Protein AF-A0A8K1G2L2-F1 (afdb_monomer)

Foldseek 3Di:
DQLPDDLVSLLVCCLVCVLVLLVQLLDPVHDLVVSLVSLVVLLSSLLSHDQVSCLVSCPDPSNLVSLLSLLVCLVVVPDPSSNVSSLSSSPSSDDLVVLLVSLVSNDVDPVSSVVSSPDDNVVNND

Organism: NCBI:txid364589

Nearest PDB structures (foldseek):
  5iwz-assembly1_A  TM=9.473E-01  e=1.185E-07  Mus musculus
  3qml-assembly2_D  TM=5.993E-01  e=4.396E+00  Saccharomyces cerevisiae
  8t1o-assembly1_A  TM=5.093E-01  e=3.064E+00  Mus musculus
  9hcj-assembly1_B0  TM=6.290E-01  e=7.361E+00  Dictyostelium discoideum

Mean predicted aligned error: 4.07 Å

Secondary structure (DSSP, 8-state):
-GGGS-HHHHHHHHHHHHHHHHHHHH-TTS-HHHHHHHHHHHHHHHHTS-HHHHHHHHTSHHHHHHHHHHHHHHHH---HHHHHHHHHHHHHHS-HHHHHHHHHHH-SSHHHHHHHHH--GGGS--

InterPro domains:
  IPR024835 Synaptonemal complex protein 2-like [PTHR15607] (2-126)
  IPR041322 Synaptonemal complex protein 2, armadillo-repeat-like domain [PF18581] (2-53)

Radius of gyration: 13.83 Å; Cα contacts (8 Å, |Δi|>4): 113; chains: 1; bounding box: 27×32×34 Å

Structure (mmCIF, N/CA/C/O backbone):
data_AF-A0A8K1G2L2-F1
#
_entry.id   AF-A0A8K1G2L2-F1
#
loop_
_atom_site.group_PDB
_atom_site.id
_atom_site.type_symbol
_atom_site.label_atom_id
_atom_site.label_alt_id
_atom_site.label_comp_id
_atom_site.label_asym_id
_atom_site.label_entity_id
_atom_site.label_seq_id
_atom_site.pdbx_PDB_ins_code
_atom_site.Cartn_x
_atom_site.Cartn_y
_atom_site.Cartn_z
_atom_site.occupancy
_atom_site.B_iso_or_equiv
_atom_site.auth_seq_id
_atom_site.auth_comp_id
_atom_site.auth_asym_id
_atom_site.auth_atom_id
_atom_site.pdbx_PDB_model_num
ATOM 1 N N . VAL A 1 1 ? 13.197 15.034 10.521 1.00 50.25 1 VAL A N 1
ATOM 2 C CA . VAL A 1 1 ? 12.716 16.341 11.033 1.00 50.25 1 VAL A CA 1
ATOM 3 C C . VAL A 1 1 ? 11.188 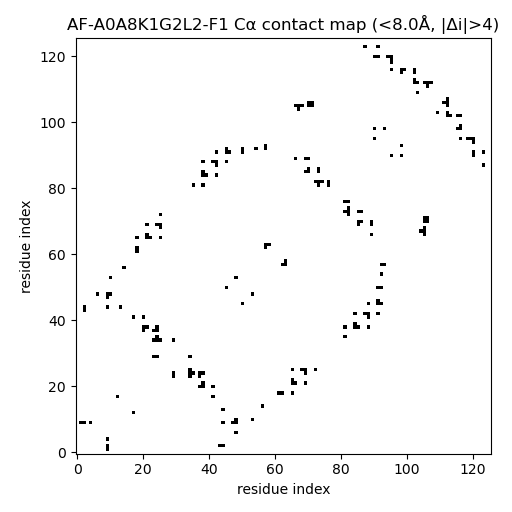16.427 11.099 1.00 50.25 1 VAL A C 1
ATOM 5 O O . VAL A 1 1 ? 10.678 16.474 12.204 1.00 50.25 1 VAL A O 1
ATOM 8 N N . LEU A 1 2 ? 10.411 16.390 10.000 1.00 52.19 2 LEU A N 1
ATOM 9 C CA . LEU A 1 2 ? 8.928 16.459 10.096 1.00 52.19 2 LEU A CA 1
ATOM 10 C C . LEU A 1 2 ? 8.268 15.178 10.654 1.00 52.19 2 LEU A C 1
ATOM 12 O O . LEU A 1 2 ? 7.260 15.255 11.350 1.00 52.19 2 LEU A O 1
ATOM 16 N N . CYS A 1 3 ? 8.863 14.004 10.416 1.00 52.62 3 CYS A N 1
ATOM 17 C CA . CYS A 1 3 ? 8.396 12.722 10.971 1.00 52.62 3 CYS A CA 1
ATOM 18 C C . CYS A 1 3 ? 8.820 12.484 12.438 1.00 52.62 3 CYS A C 1
ATOM 20 O O . CYS A 1 3 ? 8.467 11.454 13.007 1.00 52.62 3 CYS A O 1
ATOM 22 N N . ASP A 1 4 ? 9.516 13.438 13.065 1.00 57.75 4 ASP A N 1
ATOM 23 C CA . ASP A 1 4 ? 9.931 13.383 14.480 1.00 57.75 4 ASP A CA 1
ATOM 24 C C . ASP A 1 4 ? 9.022 14.237 15.384 1.00 57.75 4 ASP A C 1
ATOM 26 O O . ASP A 1 4 ? 9.273 14.396 16.575 1.00 57.75 4 ASP A O 1
ATOM 30 N N . GLY A 1 5 ? 7.949 14.804 14.818 1.00 66.06 5 GLY A N 1
ATOM 31 C CA . GLY A 1 5 ? 6.972 15.606 15.550 1.00 66.06 5 GLY A CA 1
ATOM 32 C C . GLY A 1 5 ? 6.063 14.786 16.473 1.00 66.06 5 GLY A C 1
ATOM 33 O O . GLY A 1 5 ? 6.002 13.555 16.406 1.00 66.06 5 GLY A O 1
ATOM 34 N N . ARG A 1 6 ? 5.309 15.496 17.323 1.00 75.38 6 ARG A N 1
ATOM 35 C CA . ARG A 1 6 ? 4.276 14.912 18.196 1.00 75.38 6 ARG A CA 1
ATOM 36 C C . ARG A 1 6 ? 3.241 14.101 17.387 1.00 75.38 6 ARG A C 1
ATOM 38 O O . ARG A 1 6 ? 3.011 14.437 16.219 1.00 75.38 6 ARG A O 1
ATOM 45 N N . PRO A 1 7 ? 2.599 13.074 17.978 1.00 79.44 7 PRO A N 1
ATOM 46 C CA . PRO A 1 7 ? 1.617 12.229 17.290 1.00 79.44 7 PRO A CA 1
ATOM 47 C C . PRO A 1 7 ? 0.528 13.010 16.537 1.00 79.44 7 PRO A C 1
ATOM 49 O O . PRO A 1 7 ? 0.181 12.658 15.411 1.00 79.44 7 PRO A O 1
ATOM 52 N N . GLU A 1 8 ? 0.050 14.121 17.103 1.00 81.75 8 GLU A N 1
ATOM 53 C CA . GLU A 1 8 ? -0.979 14.973 16.497 1.00 81.75 8 GLU A CA 1
ATOM 54 C C . GLU A 1 8 ? -0.491 15.623 15.196 1.00 81.75 8 GLU A C 1
ATOM 56 O O . GLU A 1 8 ? -1.225 15.683 14.211 1.00 81.75 8 GLU A O 1
ATOM 61 N N . GLY A 1 9 ? 0.771 16.062 15.164 1.00 85.62 9 GLY A N 1
ATOM 62 C CA . GLY A 1 9 ? 1.376 16.658 13.972 1.00 85.62 9 GLY A CA 1
ATOM 63 C C . GLY A 1 9 ? 1.529 15.644 12.838 1.00 85.62 9 GLY A C 1
ATOM 64 O O . GLY A 1 9 ? 1.242 15.959 11.687 1.00 85.62 9 GLY A O 1
ATOM 65 N N . LYS A 1 10 ? 1.904 14.399 13.158 1.00 87.06 10 LYS A N 1
ATOM 66 C CA . LYS A 1 10 ? 1.994 13.306 12.172 1.00 87.06 10 LYS A CA 1
ATOM 67 C C . LYS A 1 10 ? 0.640 13.010 11.539 1.00 87.06 10 LYS A C 1
ATOM 69 O O . LYS A 1 10 ? 0.550 12.854 10.324 1.00 87.06 10 LYS A O 1
ATOM 74 N N . MET A 1 11 ? -0.409 12.976 12.357 1.00 91.38 11 MET A N 1
ATOM 75 C CA . MET A 1 11 ? -1.771 12.736 11.891 1.00 91.38 11 MET A CA 1
ATOM 76 C C . MET A 1 11 ? -2.268 13.860 10.972 1.00 91.38 11 MET A C 1
ATOM 78 O O . MET A 1 11 ? -2.837 13.576 9.923 1.00 91.38 11 MET A O 1
ATOM 82 N N . GLN A 1 12 ? -1.992 15.126 11.309 1.00 91.25 12 GLN A N 1
ATOM 83 C CA . GLN A 1 12 ? -2.308 16.266 10.440 1.00 91.25 12 GLN A CA 1
ATOM 84 C C . GLN A 1 12 ? -1.552 16.208 9.110 1.00 91.25 12 GLN A C 1
ATOM 86 O O . GLN A 1 12 ? -2.132 16.494 8.064 1.00 91.25 12 GLN A O 1
ATOM 91 N N . ILE A 1 13 ? -0.271 15.824 9.126 1.00 91.81 13 ILE A N 1
ATOM 92 C CA . ILE A 1 13 ? 0.502 15.637 7.892 1.00 91.81 13 ILE A CA 1
ATOM 93 C C . ILE A 1 13 ? -0.142 14.542 7.037 1.00 91.81 13 ILE A C 1
ATOM 95 O O . ILE A 1 13 ? -0.342 14.750 5.842 1.00 91.81 13 ILE A O 1
ATOM 99 N N . LEU A 1 14 ? -0.507 13.404 7.633 1.00 93.75 14 LEU A N 1
ATOM 100 C CA . LEU A 1 14 ? -1.159 12.327 6.894 1.00 93.75 14 LEU A CA 1
ATOM 101 C C . LEU A 1 14 ? -2.476 12.805 6.266 1.00 93.75 14 LEU A C 1
ATOM 103 O O . LEU A 1 14 ? -2.655 12.644 5.065 1.00 93.75 14 LEU A O 1
ATOM 107 N N . ASP A 1 15 ? -3.354 13.440 7.044 1.00 94.12 15 ASP A N 1
ATOM 108 C CA . ASP A 1 15 ? -4.667 13.911 6.580 1.00 94.12 15 ASP A CA 1
ATOM 109 C C . ASP A 1 15 ? -4.563 14.886 5.396 1.00 94.12 15 ASP A C 1
ATOM 111 O O . ASP A 1 15 ? -5.267 14.755 4.397 1.00 94.12 15 ASP A O 1
ATOM 115 N N . ASN A 1 16 ? -3.612 15.822 5.455 1.00 93.50 16 ASN A N 1
ATOM 116 C CA . ASN A 1 16 ? -3.459 16.846 4.421 1.00 93.50 16 ASN A CA 1
ATOM 117 C C . ASN A 1 16 ? -2.736 16.352 3.159 1.00 93.50 16 ASN A C 1
ATOM 119 O O . ASN A 1 16 ? -2.993 16.859 2.062 1.00 93.50 16 ASN A O 1
ATOM 123 N N . PHE A 1 17 ? -1.802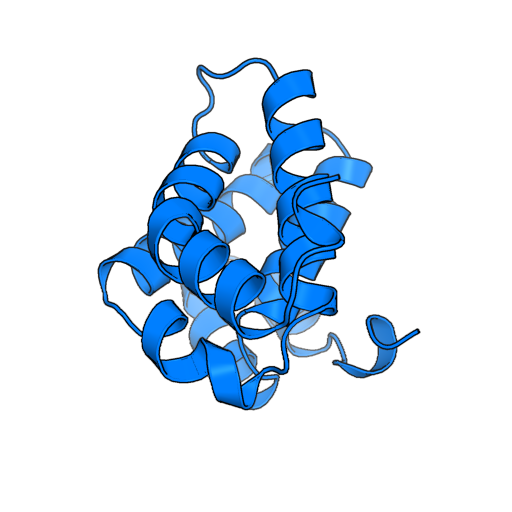 15.405 3.295 1.00 94.94 17 PHE A N 1
ATOM 124 C CA . PHE A 1 17 ? -0.869 15.071 2.217 1.00 94.94 17 PHE A CA 1
ATOM 125 C C . PHE A 1 17 ? -1.012 13.663 1.655 1.00 94.94 17 PHE A C 1
ATOM 127 O O . PHE A 1 17 ? -0.486 13.434 0.565 1.00 94.94 17 PHE A O 1
ATOM 134 N N . VAL A 1 18 ? -1.703 12.728 2.316 1.00 96.50 18 VAL A N 1
ATOM 135 C CA . VAL A 1 18 ? -1.717 11.323 1.872 1.00 96.50 18 VAL A CA 1
ATOM 136 C C . VAL A 1 18 ? -2.251 11.169 0.453 1.00 96.50 18 VAL A C 1
ATOM 138 O O . VAL A 1 18 ? -1.591 10.552 -0.376 1.00 96.50 18 VAL A O 1
ATOM 141 N N . LEU A 1 19 ? -3.369 11.823 0.128 1.00 97.50 19 LEU A N 1
ATOM 142 C CA . LEU A 1 19 ? -3.966 11.736 -1.203 1.00 97.50 19 LEU A CA 1
ATOM 143 C C . LEU A 1 19 ? -3.007 12.261 -2.279 1.00 97.50 19 LEU A C 1
ATOM 145 O O . LEU A 1 19 ? -2.758 11.580 -3.269 1.00 97.50 19 LEU A O 1
ATOM 149 N N . ARG A 1 20 ? -2.413 13.442 -2.058 1.00 96.75 20 ARG A N 1
ATOM 150 C CA . ARG A 1 20 ? -1.464 14.057 -3.004 1.00 96.75 20 ARG A CA 1
ATOM 151 C C . ARG A 1 20 ? -0.204 13.213 -3.175 1.00 96.75 20 ARG A C 1
ATOM 153 O O . ARG A 1 20 ? 0.277 13.061 -4.290 1.00 96.75 20 ARG A O 1
ATOM 160 N N . THR A 1 21 ? 0.308 12.669 -2.077 1.00 96.94 21 THR A N 1
ATOM 161 C CA . THR A 1 21 ? 1.469 11.772 -2.052 1.00 96.94 21 THR A CA 1
ATOM 162 C C . THR A 1 21 ? 1.192 10.532 -2.900 1.00 96.94 21 THR A C 1
ATOM 164 O O . THR A 1 21 ? 1.957 10.252 -3.818 1.00 96.94 21 THR A O 1
ATOM 167 N N . CYS A 1 22 ? 0.063 9.850 -2.673 1.00 97.81 22 CYS A N 1
ATOM 168 C CA . CYS A 1 22 ? -0.354 8.701 -3.479 1.00 97.81 22 CYS A CA 1
ATOM 169 C C . CYS A 1 22 ? -0.523 9.063 -4.962 1.00 97.81 22 CYS A C 1
ATOM 171 O O . CYS A 1 22 ? -0.035 8.334 -5.818 1.00 97.81 22 CYS A O 1
ATOM 173 N N . SER A 1 23 ? -1.140 10.207 -5.283 1.00 97.31 23 SER A N 1
ATOM 174 C CA . SER A 1 23 ? -1.303 10.629 -6.680 1.00 97.31 23 SER A CA 1
ATOM 175 C C . SER A 1 23 ? 0.034 10.904 -7.375 1.00 97.31 23 SER A C 1
ATOM 177 O O . SER A 1 23 ? 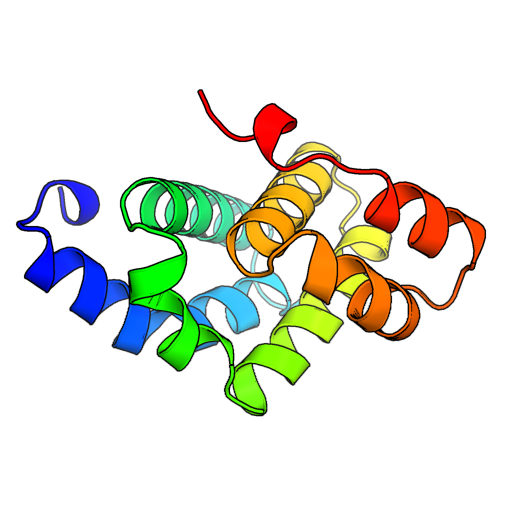0.188 10.561 -8.543 1.00 97.31 23 SER A O 1
ATOM 179 N N . LEU A 1 24 ? 1.011 11.487 -6.668 1.00 96.44 24 LEU A N 1
ATOM 180 C CA . LEU A 1 24 ? 2.355 11.725 -7.208 1.00 96.44 24 LEU A CA 1
ATOM 181 C C . LEU A 1 24 ? 3.090 10.415 -7.519 1.00 96.44 24 LEU A C 1
ATOM 183 O O . LEU A 1 24 ? 3.766 10.332 -8.540 1.00 96.44 24 LEU A O 1
ATOM 187 N N . ILE A 1 25 ? 2.935 9.397 -6.666 1.00 95.31 25 ILE A N 1
ATOM 188 C CA . ILE A 1 25 ? 3.534 8.065 -6.860 1.00 95.31 25 ILE A CA 1
ATOM 189 C C . ILE A 1 25 ? 3.002 7.400 -8.138 1.00 95.31 25 ILE A C 1
ATOM 191 O O . ILE A 1 25 ? 3.749 6.708 -8.819 1.00 95.31 25 ILE A O 1
ATOM 195 N N . THR A 1 26 ? 1.733 7.632 -8.482 1.00 95.12 26 THR A N 1
ATOM 196 C CA . THR A 1 26 ? 1.084 7.037 -9.665 1.00 95.12 26 THR A CA 1
ATOM 197 C C . THR A 1 26 ? 1.256 7.849 -10.954 1.00 95.12 26 THR A C 1
ATOM 199 O O . THR A 1 26 ? 0.866 7.393 -12.026 1.00 95.12 26 THR A O 1
ATOM 202 N N . ASP A 1 27 ? 1.793 9.070 -10.882 1.00 94.88 27 ASP A N 1
ATOM 203 C CA . ASP A 1 27 ? 1.886 9.965 -12.040 1.00 94.88 27 ASP A CA 1
ATOM 204 C C . ASP A 1 27 ? 3.151 9.686 -12.859 1.00 94.88 27 ASP A C 1
ATOM 206 O O . ASP A 1 27 ? 4.235 10.154 -12.516 1.00 94.88 27 ASP A O 1
ATOM 210 N N . ALA A 1 28 ? 3.000 8.979 -13.981 1.00 91.06 28 ALA A N 1
ATOM 211 C CA . ALA A 1 28 ? 4.090 8.600 -14.888 1.00 91.06 28 ALA A CA 1
ATOM 212 C C . ALA A 1 28 ? 4.897 9.781 -15.474 1.00 91.06 28 ALA A C 1
ATOM 214 O O . ALA A 1 28 ? 5.941 9.569 -16.087 1.00 91.06 28 ALA A O 1
ATOM 215 N N . ARG A 1 29 ? 4.434 11.029 -15.314 1.00 93.88 29 ARG A N 1
ATOM 216 C CA . ARG A 1 29 ? 5.162 12.236 -15.744 1.00 93.88 29 ARG A CA 1
ATOM 217 C C . ARG A 1 29 ? 6.190 12.698 -14.711 1.00 93.88 29 ARG A C 1
ATOM 219 O O . ARG A 1 29 ? 7.043 13.526 -15.027 1.00 93.88 29 ARG A O 1
ATOM 226 N N . ILE A 1 30 ? 6.083 12.223 -13.472 1.00 93.31 30 ILE A N 1
ATOM 227 C CA . ILE A 1 30 ? 6.994 12.573 -12.386 1.00 93.31 30 ILE A CA 1
ATOM 228 C C . ILE A 1 30 ? 8.265 11.739 -12.511 1.00 93.31 30 ILE A C 1
ATOM 230 O O . ILE A 1 30 ? 8.235 10.560 -12.846 1.00 93.31 30 ILE A O 1
ATOM 234 N N . ASN A 1 31 ? 9.407 12.365 -12.229 1.00 92.25 31 ASN A N 1
ATOM 235 C CA . ASN A 1 31 ? 10.687 11.672 -12.225 1.00 92.25 31 ASN A CA 1
ATOM 236 C C . ASN A 1 31 ? 10.667 10.495 -11.229 1.00 92.25 31 ASN A C 1
ATOM 238 O O . ASN A 1 31 ? 10.287 10.670 -10.069 1.00 92.25 31 ASN A O 1
ATOM 242 N N . ILE A 1 32 ? 11.130 9.322 -11.667 1.00 89.25 32 ILE A N 1
ATOM 243 C CA . ILE A 1 32 ? 11.090 8.086 -10.873 1.00 89.25 32 ILE A CA 1
ATOM 244 C C . ILE A 1 32 ? 11.789 8.216 -9.512 1.00 89.25 32 ILE A C 1
ATOM 246 O O . ILE A 1 32 ? 11.273 7.734 -8.507 1.00 89.25 32 ILE A O 1
ATOM 250 N N . TYR A 1 33 ? 12.898 8.956 -9.421 1.00 92.62 33 TYR A N 1
ATOM 251 C CA . TYR A 1 33 ? 13.599 9.164 -8.150 1.00 92.62 33 TYR A CA 1
ATOM 252 C C . TYR A 1 33 ? 12.774 9.998 -7.162 1.00 92.62 33 TYR A C 1
ATOM 254 O O . TYR A 1 33 ? 12.859 9.800 -5.950 1.00 92.62 33 TYR A O 1
ATOM 262 N N . VAL A 1 34 ? 11.933 10.907 -7.665 1.00 94.00 34 VAL A N 1
ATOM 263 C CA . VAL A 1 34 ? 10.989 11.658 -6.829 1.00 94.00 34 VAL A CA 1
ATOM 264 C C . VAL A 1 34 ? 9.888 10.730 -6.327 1.00 94.00 34 VAL A C 1
ATOM 266 O O . VAL A 1 34 ? 9.602 10.740 -5.134 1.00 94.00 34 VAL A O 1
ATOM 269 N N . GLN A 1 35 ? 9.310 9.892 -7.192 1.00 93.88 35 GLN A N 1
ATOM 270 C CA . GLN A 1 35 ? 8.299 8.908 -6.784 1.00 93.88 35 GLN A CA 1
ATOM 271 C C . GLN A 1 35 ? 8.842 7.964 -5.704 1.00 93.88 35 GLN A C 1
ATOM 273 O O . GLN A 1 35 ? 8.182 7.757 -4.686 1.00 93.88 35 GLN A O 1
ATOM 278 N N . GLN A 1 36 ? 10.072 7.471 -5.883 1.00 93.94 36 GLN A N 1
ATOM 279 C CA . GLN A 1 36 ? 10.779 6.621 -4.924 1.00 93.94 36 GLN A CA 1
ATOM 280 C C . GLN A 1 36 ? 10.982 7.304 -3.565 1.00 93.94 36 GLN A C 1
ATOM 282 O O . GLN A 1 36 ? 10.746 6.699 -2.519 1.00 93.94 36 GLN A O 1
ATOM 287 N N . GLU A 1 37 ? 11.400 8.569 -3.542 1.00 95.31 37 GLU A N 1
ATOM 288 C CA . GLU A 1 37 ? 11.573 9.298 -2.282 1.00 95.31 37 GLU A CA 1
ATOM 289 C C . GLU A 1 37 ? 10.225 9.564 -1.591 1.00 95.31 37 GLU A C 1
ATOM 291 O O . GLU A 1 37 ? 10.103 9.464 -0.367 1.00 95.31 37 GLU A O 1
ATOM 296 N N . VAL A 1 38 ? 9.185 9.854 -2.375 1.00 96.19 38 VAL A N 1
ATOM 297 C CA . VAL A 1 38 ? 7.823 10.094 -1.886 1.00 96.19 38 VAL A CA 1
ATOM 298 C C . VAL A 1 38 ? 7.225 8.824 -1.267 1.00 96.19 38 VAL A C 1
ATOM 300 O O . VAL A 1 38 ? 6.726 8.892 -0.142 1.00 96.19 38 VAL A O 1
ATOM 303 N N . ILE A 1 39 ? 7.321 7.661 -1.927 1.00 96.69 39 ILE A N 1
ATOM 304 C CA . ILE A 1 39 ? 6.808 6.392 -1.378 1.00 96.69 39 ILE A CA 1
ATOM 305 C C . ILE A 1 39 ? 7.568 5.968 -0.115 1.00 96.69 39 ILE A C 1
ATOM 307 O O . ILE A 1 39 ? 6.941 5.564 0.865 1.00 96.69 39 ILE A O 1
ATOM 311 N N . LYS A 1 40 ? 8.895 6.157 -0.070 1.00 95.38 40 LYS A N 1
ATOM 312 C CA . LYS A 1 40 ? 9.706 5.888 1.130 1.00 95.38 40 LYS A CA 1
ATOM 313 C C . LYS A 1 40 ? 9.237 6.728 2.319 1.00 95.38 40 LYS A C 1
ATOM 315 O O . LYS A 1 40 ? 9.026 6.198 3.410 1.00 95.38 40 LYS A O 1
ATOM 320 N N . LYS A 1 41 ? 9.007 8.032 2.118 1.00 95.25 41 LYS A N 1
ATOM 321 C CA . LYS A 1 41 ? 8.484 8.915 3.176 1.00 95.25 41 LYS A CA 1
ATOM 322 C C . LYS A 1 41 ? 7.054 8.567 3.582 1.00 95.25 41 LYS A C 1
ATOM 324 O O . LYS A 1 41 ? 6.739 8.652 4.769 1.00 95.25 41 LYS A O 1
ATOM 329 N N . LEU A 1 42 ? 6.206 8.158 2.637 1.00 96.25 42 LEU A N 1
ATOM 330 C CA . LEU A 1 42 ? 4.849 7.702 2.938 1.00 96.25 42 LEU A CA 1
ATOM 331 C C . LEU A 1 42 ? 4.868 6.464 3.837 1.00 96.25 42 LEU A C 1
ATOM 333 O O . LEU A 1 42 ? 4.176 6.444 4.852 1.00 96.25 42 LEU A O 1
ATOM 337 N N . ASN A 1 43 ? 5.689 5.467 3.504 1.00 95.50 43 ASN A N 1
ATOM 338 C CA . ASN A 1 43 ? 5.833 4.255 4.306 1.00 95.50 43 ASN A CA 1
ATOM 339 C C . ASN A 1 43 ? 6.309 4.560 5.725 1.00 95.50 43 ASN A C 1
ATOM 341 O O . ASN A 1 43 ? 5.686 4.093 6.677 1.00 95.50 43 ASN A O 1
ATOM 345 N N . LEU A 1 44 ? 7.316 5.425 5.879 1.00 93.06 44 LEU A N 1
ATOM 346 C CA . LEU A 1 44 ? 7.765 5.889 7.195 1.00 93.06 44 LEU A CA 1
ATOM 347 C C . LEU A 1 44 ? 6.648 6.594 7.978 1.00 93.06 44 LEU A C 1
ATOM 349 O O . LEU A 1 44 ? 6.511 6.388 9.180 1.00 93.06 44 LEU A O 1
ATOM 353 N N . LEU A 1 45 ? 5.829 7.420 7.325 1.00 92.94 45 LEU A N 1
ATOM 354 C CA . LEU A 1 45 ? 4.723 8.105 7.994 1.00 92.94 45 LEU A CA 1
ATOM 355 C C . LEU A 1 45 ? 3.621 7.128 8.433 1.00 92.94 45 LEU A C 1
ATOM 357 O O . LEU A 1 45 ? 3.117 7.233 9.552 1.00 92.94 45 LEU A O 1
ATOM 361 N N . LEU A 1 46 ? 3.256 6.179 7.567 1.00 93.12 46 LEU A N 1
ATOM 362 C CA . LEU A 1 46 ? 2.251 5.152 7.846 1.00 93.12 46 LEU A CA 1
ATOM 363 C C . LEU A 1 46 ? 2.703 4.184 8.945 1.00 93.12 46 LEU A C 1
ATOM 365 O O . LEU A 1 46 ? 1.870 3.732 9.728 1.00 93.12 46 LEU A O 1
ATOM 369 N N . ASP A 1 47 ? 3.998 3.892 9.024 1.00 91.75 47 ASP A N 1
ATOM 370 C CA . ASP A 1 47 ? 4.599 3.087 10.089 1.00 91.75 47 ASP A CA 1
ATOM 371 C C . ASP A 1 47 ? 4.449 3.749 11.471 1.00 91.75 47 ASP A C 1
ATOM 373 O O . ASP A 1 47 ? 4.091 3.108 12.454 1.00 91.75 47 ASP A O 1
ATOM 377 N N . LYS A 1 48 ? 4.632 5.075 11.557 1.00 89.50 48 LYS A N 1
ATOM 378 C CA . LYS A 1 48 ? 4.594 5.803 12.843 1.00 89.50 48 LYS A CA 1
ATOM 379 C C . LYS A 1 48 ? 3.203 6.141 13.367 1.00 89.50 48 LYS A C 1
ATOM 381 O O . LYS A 1 48 ? 3.095 6.711 14.454 1.00 89.50 48 LYS A O 1
ATOM 386 N N . ILE A 1 49 ? 2.150 5.853 12.613 1.00 90.12 49 ILE A N 1
ATOM 387 C CA . ILE A 1 49 ? 0.765 6.101 13.021 1.00 90.12 49 ILE A CA 1
ATOM 388 C C . ILE A 1 49 ? 0.114 4.728 13.263 1.00 90.12 49 ILE A C 1
ATOM 390 O O . ILE A 1 49 ? 0.433 3.785 12.550 1.00 90.12 49 ILE A O 1
ATOM 394 N N . PRO A 1 50 ? -0.793 4.545 14.232 1.00 90.00 50 PRO A N 1
ATOM 395 C CA . PRO A 1 50 ? -1.561 3.300 14.335 1.00 90.00 50 PRO A CA 1
ATOM 396 C C . PRO A 1 50 ? -2.589 3.160 13.200 1.00 90.00 50 PRO A C 1
ATOM 398 O O . PRO A 1 50 ? -3.192 4.154 12.785 1.00 90.00 50 PRO A O 1
ATOM 401 N N . ARG A 1 51 ? -2.845 1.935 12.714 1.00 88.50 51 ARG A N 1
ATOM 402 C CA . ARG A 1 51 ? -3.823 1.676 11.632 1.00 88.50 51 ARG A CA 1
ATOM 403 C C . ARG A 1 51 ? -5.218 2.213 11.954 1.00 88.50 51 ARG A C 1
ATOM 405 O O . ARG A 1 51 ? -5.820 2.891 11.120 1.00 88.50 51 ARG A O 1
ATOM 412 N N . ASP A 1 52 ? -5.703 1.966 13.168 1.00 88.44 52 ASP A N 1
ATOM 413 C CA . ASP A 1 52 ? -7.040 2.400 13.585 1.00 88.44 52 ASP A CA 1
ATOM 414 C C . ASP A 1 52 ? -7.190 3.923 13.594 1.00 88.44 52 ASP A C 1
ATOM 416 O O . ASP A 1 52 ? -8.238 4.438 13.201 1.00 88.44 52 ASP A O 1
ATOM 420 N N . ALA A 1 53 ? -6.126 4.654 13.945 1.00 89.88 53 ALA A N 1
ATOM 421 C CA . ALA A 1 53 ? -6.142 6.113 13.958 1.00 89.88 53 ALA A CA 1
ATOM 422 C C . ALA A 1 53 ? -6.361 6.689 12.548 1.00 89.88 53 ALA A C 1
ATOM 424 O O . ALA A 1 53 ? -7.141 7.620 12.372 1.00 89.88 53 ALA A O 1
ATOM 425 N N . ARG A 1 54 ? -5.732 6.100 11.522 1.00 92.06 54 ARG A N 1
ATOM 426 C CA . ARG A 1 54 ? -5.789 6.585 10.130 1.00 92.06 54 ARG A CA 1
ATOM 427 C C . ARG A 1 54 ? -6.936 6.025 9.287 1.00 92.06 54 ARG A C 1
ATOM 429 O O . ARG A 1 54 ? -7.127 6.466 8.154 1.00 92.06 54 ARG A O 1
ATOM 436 N N . LYS A 1 55 ? -7.734 5.092 9.815 1.00 92.06 55 LYS A N 1
ATOM 437 C CA . LYS A 1 55 ? -8.795 4.395 9.065 1.00 92.06 55 LYS A CA 1
ATOM 438 C C . LYS A 1 55 ? -9.775 5.346 8.373 1.00 92.06 55 LYS A C 1
ATOM 440 O O . LYS A 1 55 ? -10.136 5.115 7.222 1.00 92.06 55 LYS A O 1
ATOM 445 N N . LYS A 1 56 ? -10.197 6.418 9.055 1.00 93.00 56 LYS A N 1
ATOM 446 C CA . LYS A 1 56 ? -11.156 7.393 8.504 1.00 93.00 56 LYS A CA 1
ATOM 447 C C . LYS A 1 56 ? -10.579 8.155 7.306 1.00 93.00 56 LYS A C 1
ATOM 449 O O . LYS A 1 56 ? -11.277 8.300 6.309 1.00 93.00 56 LYS A O 1
ATOM 454 N N . ILE A 1 57 ? -9.315 8.576 7.395 1.00 94.19 57 ILE A N 1
ATOM 455 C CA . ILE A 1 57 ? -8.604 9.307 6.333 1.00 94.19 57 ILE A CA 1
ATOM 456 C C . ILE A 1 57 ? -8.489 8.433 5.080 1.00 94.19 57 ILE A C 1
ATOM 458 O O . ILE A 1 57 ? -8.734 8.884 3.968 1.00 94.19 57 ILE A O 1
ATOM 462 N N . LEU A 1 58 ? -8.167 7.152 5.265 1.00 95.31 58 LEU A N 1
ATOM 463 C CA . LEU A 1 58 ? -7.883 6.224 4.169 1.00 95.31 58 LEU A CA 1
ATOM 464 C C . LEU A 1 58 ? -9.123 5.575 3.533 1.00 95.31 58 LEU A C 1
ATOM 466 O O . LEU A 1 58 ? -8.988 4.846 2.556 1.00 95.31 58 LEU A O 1
ATOM 470 N N . SER A 1 59 ? -10.321 5.816 4.072 1.00 94.31 59 SER A N 1
ATOM 471 C CA . SER A 1 59 ? -11.569 5.195 3.593 1.00 94.31 59 SER A CA 1
ATOM 472 C C . SER A 1 59 ? -12.399 6.103 2.674 1.00 94.31 59 SER A C 1
ATOM 474 O O . SER A 1 59 ? -13.547 5.775 2.370 1.00 94.31 59 SER A O 1
ATOM 476 N N . THR A 1 60 ? -11.869 7.256 2.254 1.00 95.75 60 THR A N 1
ATOM 477 C CA . THR A 1 60 ? -12.564 8.145 1.311 1.00 95.75 60 THR A CA 1
ATOM 478 C C . THR A 1 60 ? -12.589 7.547 -0.097 1.00 95.75 60 THR A C 1
ATOM 480 O O . THR A 1 60 ? -11.779 6.683 -0.440 1.00 95.75 60 THR A O 1
ATOM 483 N N . LYS A 1 61 ? -13.523 8.001 -0.942 1.00 95.81 61 LYS A N 1
ATOM 484 C CA . LYS A 1 61 ? -13.633 7.503 -2.323 1.00 95.81 61 LYS A CA 1
ATOM 485 C C . LYS A 1 61 ? -12.373 7.820 -3.123 1.00 95.81 61 LYS A C 1
ATOM 487 O O . LYS A 1 61 ? -11.883 6.972 -3.856 1.00 95.81 61 LYS A O 1
ATOM 492 N N . GLU A 1 62 ? -11.834 9.016 -2.936 1.00 96.81 62 GLU A N 1
ATOM 493 C CA . GLU A 1 62 ? -10.611 9.500 -3.567 1.00 96.81 62 GLU A CA 1
ATOM 494 C C . GLU A 1 62 ? -9.414 8.627 -3.180 1.00 96.81 62 GLU A C 1
ATOM 496 O O . GLU A 1 62 ? -8.614 8.259 -4.040 1.00 96.81 62 GLU A O 1
ATOM 501 N N . MET A 1 63 ? -9.331 8.225 -1.906 1.00 97.06 63 MET A N 1
ATOM 502 C CA . MET A 1 63 ? -8.293 7.310 -1.440 1.00 97.06 63 MET A CA 1
ATOM 503 C C . MET A 1 63 ? -8.434 5.913 -2.046 1.00 97.06 63 MET A C 1
ATOM 505 O O . MET A 1 63 ? -7.444 5.344 -2.496 1.00 97.06 63 MET A O 1
ATOM 509 N N . LEU A 1 64 ? -9.649 5.365 -2.122 1.00 95.75 64 LEU A N 1
ATOM 510 C CA . LEU A 1 64 ? -9.872 4.059 -2.752 1.00 95.75 64 LEU A CA 1
ATOM 511 C C . LEU A 1 64 ? -9.516 4.068 -4.247 1.00 95.75 64 LEU A C 1
ATOM 513 O O . LEU A 1 64 ? -8.936 3.100 -4.740 1.00 95.75 64 LEU A O 1
ATOM 517 N N . LEU A 1 65 ? -9.817 5.164 -4.949 1.00 96.31 65 LEU A N 1
ATOM 518 C CA . LEU A 1 65 ? -9.447 5.341 -6.353 1.00 96.31 65 LEU A CA 1
ATOM 519 C C . LEU A 1 65 ? -7.927 5.393 -6.526 1.00 96.31 65 LEU A C 1
ATOM 521 O O . LEU A 1 65 ? -7.384 4.615 -7.305 1.00 96.31 65 LEU A O 1
ATOM 525 N N . VAL A 1 66 ? -7.220 6.239 -5.766 1.00 97.69 66 VAL A N 1
ATOM 526 C CA . VAL A 1 66 ? -5.758 6.343 -5.907 1.00 97.69 66 VAL A CA 1
ATOM 527 C C . VAL A 1 66 ? -5.042 5.059 -5.479 1.00 97.69 66 VAL A C 1
ATOM 529 O O . VAL A 1 66 ? -4.050 4.692 -6.095 1.00 97.69 66 VAL A O 1
ATOM 532 N N . MET A 1 67 ? -5.559 4.316 -4.492 1.00 97.62 67 MET A N 1
ATOM 533 C CA . MET A 1 67 ? -5.024 2.993 -4.138 1.00 97.62 67 MET A CA 1
ATOM 534 C C . MET A 1 67 ? -5.178 1.984 -5.281 1.00 97.62 67 MET A C 1
ATOM 536 O O . MET A 1 67 ? -4.298 1.149 -5.480 1.00 97.62 67 MET A O 1
ATOM 540 N N . SER A 1 68 ? -6.266 2.066 -6.053 1.00 96.31 68 SER A N 1
ATOM 541 C CA . SER A 1 68 ? -6.419 1.241 -7.252 1.00 96.31 68 SER A CA 1
ATOM 542 C C . SER A 1 68 ? -5.394 1.594 -8.323 1.00 96.31 68 SER A C 1
ATOM 544 O O . SER A 1 68 ? -4.860 0.685 -8.955 1.00 96.31 68 SER A O 1
ATOM 546 N N . GLU A 1 69 ? -5.098 2.881 -8.517 1.00 96.69 69 GLU A N 1
ATOM 547 C CA . GLU A 1 69 ? -4.039 3.301 -9.441 1.00 96.69 69 GLU A CA 1
ATOM 548 C C . GLU A 1 69 ? -2.661 2.850 -8.947 1.00 96.69 69 GLU A C 1
ATOM 550 O O . GLU A 1 69 ? -1.896 2.303 -9.731 1.00 96.69 69 GLU A O 1
ATOM 555 N N . MET A 1 70 ? -2.377 2.949 -7.643 1.00 97.50 70 MET A N 1
ATOM 556 C CA . MET A 1 70 ? -1.146 2.409 -7.047 1.00 97.50 70 MET A CA 1
ATOM 557 C C . MET A 1 70 ? -1.002 0.904 -7.300 1.00 97.50 70 MET A C 1
ATOM 559 O O . MET A 1 70 ? 0.084 0.442 -7.638 1.00 97.50 70 MET A O 1
ATOM 563 N N . GLY A 1 71 ? -2.095 0.143 -7.186 1.00 96.38 71 GLY A N 1
ATOM 564 C CA . GLY A 1 71 ? -2.120 -1.277 -7.534 1.00 96.38 71 GLY A CA 1
ATOM 565 C C . GLY A 1 71 ? -1.706 -1.537 -8.985 1.00 96.38 71 GLY A C 1
ATOM 566 O O . GLY A 1 71 ? -0.876 -2.405 -9.241 1.00 96.38 71 GLY A O 1
ATOM 567 N N . ARG A 1 72 ? -2.211 -0.739 -9.933 1.00 94.12 72 ARG A N 1
ATOM 568 C CA . ARG A 1 72 ? -1.796 -0.822 -11.344 1.00 94.12 72 ARG A CA 1
ATOM 569 C C . ARG A 1 72 ? -0.332 -0.432 -11.528 1.00 94.12 72 ARG A C 1
ATOM 571 O O . ARG A 1 72 ? 0.391 -1.149 -12.208 1.00 94.12 72 ARG A O 1
ATOM 578 N N . THR A 1 73 ? 0.128 0.626 -10.856 1.00 94.50 73 THR A N 1
ATOM 579 C CA . THR A 1 73 ? 1.524 1.084 -10.916 1.00 94.50 73 THR A CA 1
ATOM 580 C C . THR A 1 73 ? 2.517 -0.005 -10.504 1.00 94.50 73 THR A C 1
ATOM 582 O O . THR A 1 73 ? 3.609 -0.038 -11.055 1.00 94.50 73 THR A O 1
ATOM 585 N N . ILE A 1 74 ? 2.160 -0.942 -9.615 1.00 95.38 74 ILE A N 1
ATOM 586 C CA . ILE A 1 74 ? 3.034 -2.089 -9.290 1.00 95.38 74 ILE A CA 1
ATOM 587 C C . ILE A 1 74 ? 3.388 -2.894 -10.550 1.00 95.38 74 ILE A C 1
ATOM 589 O O . ILE A 1 74 ? 4.535 -3.301 -10.719 1.00 95.38 74 ILE A O 1
ATOM 593 N N . LEU A 1 75 ? 2.433 -3.109 -11.455 1.00 92.00 75 LEU A N 1
ATOM 594 C CA . LEU A 1 75 ? 2.660 -3.904 -12.665 1.00 92.00 75 LEU A CA 1
ATOM 595 C C . LEU A 1 75 ? 3.581 -3.188 -13.664 1.00 92.00 75 LEU A C 1
ATOM 597 O O . LEU A 1 75 ? 4.344 -3.849 -14.365 1.00 92.00 75 LEU A O 1
ATOM 601 N N . ASP A 1 76 ? 3.553 -1.854 -13.664 1.00 88.88 76 ASP A N 1
ATOM 602 C CA . ASP A 1 76 ? 4.217 -1.014 -14.666 1.00 88.88 76 ASP A CA 1
ATOM 603 C C . ASP A 1 76 ? 5.473 -0.286 -14.145 1.00 88.88 76 ASP A C 1
ATOM 605 O O . ASP A 1 76 ? 6.165 0.373 -14.918 1.00 88.88 76 ASP A O 1
ATOM 609 N N . ALA A 1 77 ? 5.799 -0.389 -12.849 1.00 84.94 77 ALA A N 1
ATOM 610 C CA . ALA A 1 77 ? 6.869 0.393 -12.216 1.00 84.94 77 ALA A CA 1
ATOM 611 C C . ALA A 1 77 ? 8.269 0.150 -12.811 1.00 84.94 77 ALA A C 1
ATOM 613 O O . ALA A 1 77 ? 9.132 1.019 -12.706 1.00 84.94 77 ALA A O 1
ATOM 614 N N . GLY A 1 78 ? 8.523 -1.030 -13.392 1.00 81.81 78 GLY A N 1
ATOM 615 C CA . GLY A 1 78 ? 9.810 -1.399 -14.004 1.00 81.81 78 GLY A CA 1
ATOM 616 C C . GLY A 1 78 ? 10.994 -1.550 -13.032 1.00 81.81 78 GLY A C 1
ATOM 617 O O . GLY A 1 78 ? 12.060 -1.996 -13.447 1.00 81.81 78 GLY A O 1
ATOM 618 N N . ASP A 1 79 ? 10.804 -1.217 -11.754 1.00 87.50 79 ASP A N 1
ATOM 619 C CA . ASP A 1 79 ? 11.796 -1.264 -10.680 1.00 87.50 79 ASP A CA 1
ATOM 620 C C . ASP A 1 79 ? 11.248 -2.037 -9.472 1.00 87.50 79 ASP A C 1
ATOM 622 O O . ASP A 1 79 ? 10.183 -1.714 -8.940 1.00 87.50 79 ASP A O 1
ATOM 626 N N . TYR A 1 80 ? 11.989 -3.053 -9.027 1.00 91.56 80 TYR A N 1
ATOM 627 C CA . TYR A 1 80 ? 11.558 -3.951 -7.954 1.00 91.56 80 TYR A CA 1
ATOM 628 C C . TYR A 1 80 ? 11.418 -3.228 -6.609 1.00 91.56 80 TYR A C 1
ATOM 630 O O . TYR A 1 80 ? 10.430 -3.432 -5.904 1.00 91.56 80 TYR A O 1
ATOM 638 N N . ASP A 1 81 ? 12.346 -2.329 -6.274 1.00 91.62 81 ASP A N 1
ATOM 639 C CA . ASP A 1 81 ? 12.294 -1.581 -5.013 1.00 91.62 81 ASP A CA 1
ATOM 640 C C . ASP A 1 81 ? 11.036 -0.704 -4.945 1.00 91.62 81 ASP A C 1
ATOM 642 O O . ASP A 1 81 ? 10.368 -0.621 -3.911 1.00 91.62 81 ASP A 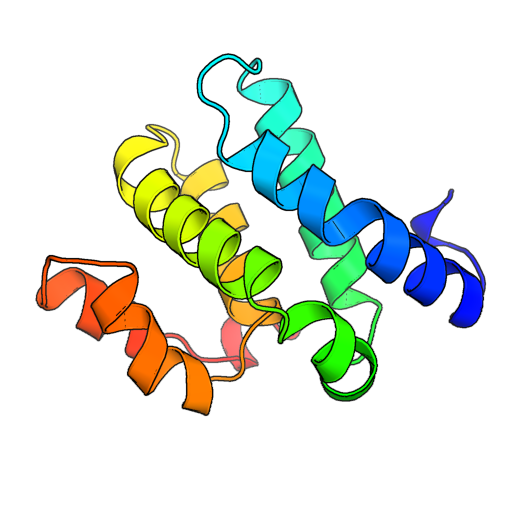O 1
ATOM 646 N N . THR A 1 82 ? 10.660 -0.096 -6.072 1.00 92.44 82 THR A N 1
ATOM 647 C CA . THR A 1 82 ? 9.417 0.670 -6.199 1.00 92.44 82 THR A CA 1
ATOM 648 C C . THR A 1 82 ? 8.183 -0.227 -6.057 1.00 92.44 82 THR A C 1
ATOM 650 O O . THR A 1 82 ? 7.256 0.132 -5.329 1.00 92.44 82 THR A O 1
ATOM 653 N N . GLN A 1 83 ? 8.168 -1.411 -6.680 1.00 94.44 83 GLN A N 1
ATOM 654 C CA . GLN A 1 83 ? 7.070 -2.380 -6.533 1.00 94.44 83 GLN A CA 1
ATOM 655 C C . GLN A 1 83 ? 6.866 -2.803 -5.076 1.00 94.44 83 GLN A C 1
ATOM 657 O O . GLN A 1 83 ? 5.730 -2.819 -4.588 1.00 94.44 83 GLN A O 1
ATOM 662 N N . VAL A 1 84 ? 7.959 -3.104 -4.371 1.00 94.12 84 VAL A N 1
ATOM 663 C CA . VAL A 1 84 ? 7.938 -3.470 -2.951 1.00 94.12 84 VAL A CA 1
ATOM 664 C C . VAL A 1 84 ? 7.417 -2.308 -2.110 1.00 94.12 84 VAL A C 1
ATOM 666 O O . VAL A 1 84 ? 6.485 -2.497 -1.332 1.00 94.12 84 VAL A O 1
ATOM 669 N N . ALA A 1 85 ? 7.934 -1.094 -2.313 1.00 95.56 85 ALA A N 1
ATOM 670 C CA . ALA A 1 85 ? 7.522 0.072 -1.537 1.00 95.56 85 ALA A CA 1
ATOM 671 C C . ALA A 1 85 ? 6.032 0.418 -1.732 1.00 95.56 85 ALA A C 1
ATOM 673 O O . ALA A 1 85 ? 5.345 0.760 -0.765 1.00 95.56 85 ALA A O 1
ATOM 674 N N . ILE A 1 86 ? 5.500 0.303 -2.956 1.00 96.94 86 ILE A N 1
ATOM 675 C CA . ILE A 1 86 ? 4.069 0.520 -3.231 1.00 96.94 86 ILE A CA 1
ATOM 676 C C . ILE A 1 86 ? 3.219 -0.591 -2.600 1.00 96.94 86 ILE A C 1
ATOM 678 O O . ILE A 1 86 ? 2.196 -0.299 -1.974 1.00 96.94 86 ILE A O 1
ATOM 682 N N . THR A 1 87 ? 3.650 -1.850 -2.718 1.00 96.19 87 THR A N 1
ATOM 683 C CA . THR A 1 87 ? 2.984 -3.008 -2.096 1.00 96.19 87 THR A CA 1
ATOM 684 C C . THR A 1 87 ? 2.880 -2.834 -0.584 1.00 96.19 87 THR A C 1
ATOM 686 O O . THR A 1 87 ? 1.801 -2.973 -0.006 1.00 96.19 87 THR A O 1
ATOM 689 N N . GLU A 1 88 ? 3.987 -2.463 0.047 1.00 95.94 88 GLU A N 1
ATOM 690 C CA . GLU A 1 88 ? 4.093 -2.174 1.469 1.00 95.94 88 GLU A CA 1
ATOM 691 C C . GLU A 1 88 ? 3.164 -1.018 1.883 1.00 95.94 88 GLU A C 1
ATOM 693 O O . GLU A 1 88 ? 2.418 -1.141 2.858 1.00 95.94 88 GLU A O 1
ATOM 698 N N . ALA A 1 89 ? 3.120 0.075 1.113 1.00 96.62 89 ALA A N 1
ATOM 699 C CA . ALA A 1 89 ? 2.233 1.201 1.404 1.00 96.62 89 ALA A CA 1
ATOM 700 C C . ALA A 1 89 ? 0.758 0.800 1.334 1.00 96.62 89 ALA A C 1
ATOM 702 O O . ALA A 1 89 ? -0.006 1.109 2.251 1.00 96.62 89 ALA A O 1
ATOM 703 N N . LEU A 1 90 ? 0.351 0.068 0.290 1.00 96.81 90 LEU A N 1
ATOM 704 C CA . LEU A 1 90 ? -1.003 -0.479 0.193 1.00 96.81 90 LEU A CA 1
ATOM 705 C C . LEU A 1 90 ? -1.307 -1.377 1.395 1.00 96.81 90 LEU A C 1
ATOM 707 O O . LEU A 1 90 ? -2.339 -1.200 2.044 1.00 96.81 90 LEU A O 1
ATOM 711 N N . CYS A 1 91 ? -0.386 -2.269 1.765 1.00 95.38 91 CYS A N 1
ATOM 712 C CA . CYS A 1 91 ? -0.559 -3.144 2.918 1.00 95.38 91 CYS A CA 1
ATOM 713 C C . CYS A 1 91 ? -0.671 -2.374 4.236 1.00 95.38 91 CYS A C 1
ATOM 715 O O . CYS A 1 91 ? -1.477 -2.773 5.069 1.00 95.38 91 CYS A O 1
ATOM 717 N N . ARG A 1 92 ? 0.033 -1.248 4.423 1.00 94.12 92 ARG A N 1
ATOM 718 C CA . ARG A 1 92 ? -0.115 -0.377 5.606 1.00 94.12 92 ARG A CA 1
ATOM 719 C C . ARG A 1 92 ? -1.390 0.461 5.610 1.00 94.12 92 ARG A C 1
ATOM 721 O O . ARG A 1 92 ? -1.828 0.892 6.687 1.00 94.12 92 ARG A O 1
ATOM 728 N N . MET A 1 93 ? -1.957 0.734 4.437 1.00 94.94 93 MET A N 1
ATOM 729 C CA . MET A 1 93 ? -3.161 1.549 4.281 1.00 94.94 93 MET A CA 1
ATOM 730 C C . MET A 1 93 ? -4.456 0.746 4.436 1.00 94.94 93 MET A C 1
ATOM 732 O O . MET A 1 93 ? -5.440 1.282 4.945 1.00 94.94 93 MET A O 1
ATOM 736 N N . VAL A 1 94 ? -4.463 -0.533 4.051 1.00 93.44 94 VAL A N 1
ATOM 737 C CA . VAL A 1 94 ? -5.644 -1.402 4.155 1.00 93.44 94 VAL A CA 1
ATOM 738 C C . VAL A 1 94 ? -5.368 -2.633 5.014 1.00 93.44 94 VAL A C 1
ATOM 740 O O . VAL A 1 94 ? -4.288 -3.214 4.972 1.00 93.44 94 VAL A O 1
ATOM 743 N N . SER A 1 95 ? -6.351 -3.049 5.810 1.00 91.31 95 SER A N 1
ATOM 744 C CA . SER A 1 95 ? -6.255 -4.290 6.600 1.00 91.31 95 SER A CA 1
ATOM 745 C C . SER A 1 95 ? -6.223 -5.541 5.713 1.00 91.31 95 SER A C 1
ATOM 747 O O . SER A 1 95 ? -6.760 -5.509 4.601 1.00 91.31 95 SER A O 1
ATOM 749 N N . GLU A 1 96 ? -5.707 -6.670 6.221 1.00 91.44 96 GLU A N 1
ATOM 750 C CA . GLU A 1 96 ? -5.768 -7.964 5.506 1.00 91.44 96 GLU A CA 1
ATOM 751 C C . GLU A 1 96 ? -7.192 -8.290 5.021 1.00 91.44 96 GLU A C 1
ATOM 753 O O . GLU A 1 96 ? -7.413 -8.690 3.878 1.00 91.44 96 GLU A O 1
ATOM 758 N N . LYS A 1 97 ? -8.194 -8.030 5.874 1.00 90.81 97 LYS A N 1
ATOM 759 C CA . LYS A 1 97 ? -9.610 -8.249 5.549 1.00 90.81 97 LYS A CA 1
ATOM 760 C C . LYS A 1 97 ? -10.063 -7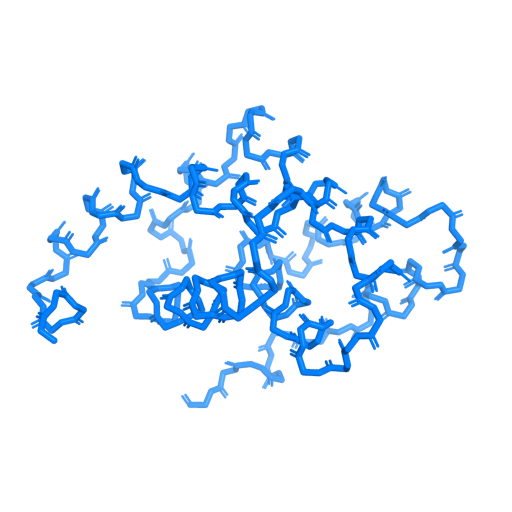.420 4.344 1.00 90.81 97 LYS A C 1
ATOM 762 O O . LYS A 1 97 ? -10.809 -7.917 3.506 1.00 90.81 97 LYS A O 1
ATOM 767 N N . GLN A 1 98 ? -9.632 -6.162 4.254 1.00 92.81 98 GLN A N 1
ATOM 768 C CA . GLN A 1 98 ? -9.957 -5.292 3.121 1.00 92.81 98 GLN A CA 1
ATOM 769 C C . GLN A 1 98 ? -9.197 -5.699 1.855 1.00 92.81 98 GLN A C 1
ATOM 771 O O . GLN A 1 98 ? -9.790 -5.655 0.775 1.00 92.81 98 GLN A O 1
ATOM 776 N N . ARG A 1 99 ? -7.938 -6.159 1.970 1.00 93.94 99 ARG A N 1
ATOM 777 C CA . ARG A 1 99 ? -7.168 -6.687 0.826 1.00 93.94 99 ARG A CA 1
ATOM 778 C C . ARG A 1 99 ? -7.911 -7.815 0.115 1.00 93.94 99 ARG A C 1
ATOM 780 O O . ARG A 1 99 ? -7.923 -7.838 -1.112 1.00 93.94 99 ARG A O 1
ATOM 787 N N . GLY A 1 100 ? -8.611 -8.674 0.859 1.00 91.50 100 GLY A N 1
ATOM 788 C CA . GLY A 1 100 ? -9.451 -9.738 0.299 1.00 91.50 100 GLY A CA 1
ATOM 789 C C . GLY A 1 100 ? -10.449 -9.261 -0.768 1.00 91.50 100 GLY A C 1
ATOM 790 O O . GLY A 1 100 ? -10.636 -9.944 -1.775 1.00 91.50 100 GLY A O 1
ATOM 791 N N . ALA A 1 101 ? -11.044 -8.078 -0.579 1.00 91.94 101 ALA A N 1
ATOM 792 C CA . ALA A 1 101 ? -12.001 -7.487 -1.516 1.00 91.94 101 ALA A CA 1
ATOM 793 C C . ALA A 1 101 ? -11.338 -6.555 -2.546 1.00 91.94 101 ALA A C 1
ATOM 795 O O . ALA A 1 101 ? -11.728 -6.541 -3.713 1.00 91.94 101 ALA A O 1
ATOM 796 N N . LEU A 1 102 ? -10.343 -5.773 -2.121 1.00 94.88 102 LEU A N 1
ATOM 797 C CA . LEU A 1 102 ? -9.737 -4.725 -2.945 1.00 94.88 102 LEU A CA 1
ATOM 798 C C . LEU A 1 102 ? -8.719 -5.266 -3.953 1.00 94.88 102 LEU A C 1
ATOM 800 O O . LEU A 1 102 ? -8.654 -4.766 -5.070 1.00 94.88 102 LEU A O 1
ATOM 804 N N . ALA A 1 103 ? -7.985 -6.331 -3.622 1.00 95.56 103 ALA A N 1
ATOM 805 C CA . ALA A 1 103 ? -6.961 -6.885 -4.509 1.00 95.56 103 ALA A CA 1
ATOM 806 C C . ALA A 1 103 ? -7.527 -7.345 -5.862 1.00 95.56 103 ALA A C 1
ATOM 808 O O . ALA A 1 103 ? -6.826 -7.321 -6.868 1.00 95.56 103 ALA A O 1
ATOM 809 N N . SER A 1 104 ? -8.791 -7.771 -5.917 1.00 92.62 104 SER A N 1
ATOM 810 C CA . SER A 1 104 ? -9.448 -8.148 -7.180 1.00 92.62 104 SER A CA 1
ATOM 811 C C . SER A 1 104 ? -9.857 -6.945 -8.030 1.00 92.62 104 SER A C 1
ATOM 813 O O . SER A 1 104 ? -10.071 -7.094 -9.224 1.00 92.62 104 SER A O 1
ATOM 815 N N . GLN A 1 105 ? -9.955 -5.758 -7.430 1.00 91.50 105 GLN A N 1
ATOM 816 C CA . GLN A 1 105 ? -10.196 -4.503 -8.148 1.00 91.50 105 GLN A CA 1
ATOM 817 C C . GLN A 1 105 ? -8.879 -3.891 -8.638 1.00 91.50 105 GLN A C 1
ATOM 819 O O . GLN A 1 105 ? -8.837 -3.272 -9.696 1.00 91.50 105 GLN A O 1
ATOM 824 N N . TRP A 1 106 ? -7.805 -4.077 -7.868 1.00 95.06 106 TRP A N 1
ATOM 825 C CA . TRP A 1 106 ? -6.477 -3.546 -8.174 1.00 95.06 106 TRP A CA 1
ATOM 826 C C . TRP A 1 106 ? -5.763 -4.342 -9.264 1.00 95.06 106 TRP A C 1
ATOM 828 O O . TRP A 1 106 ? -5.132 -3.752 -10.137 1.00 95.06 106 TRP A O 1
ATOM 838 N N . PHE A 1 107 ? -5.894 -5.670 -9.236 1.00 95.12 107 PHE A N 1
ATOM 839 C CA . PHE A 1 107 ? -5.193 -6.572 -10.143 1.00 95.12 107 PHE A CA 1
ATOM 840 C C . PHE A 1 107 ? -6.198 -7.365 -10.988 1.00 95.12 107 PHE A C 1
ATOM 842 O O . PHE A 1 107 ? -6.863 -8.255 -10.454 1.00 95.12 107 PHE A O 1
ATOM 849 N N . PRO A 1 108 ? -6.290 -7.096 -12.307 1.00 90.69 108 PRO A N 1
ATOM 850 C CA . PRO A 1 108 ? -7.147 -7.868 -13.210 1.00 90.69 108 PRO A CA 1
ATOM 851 C C . PRO A 1 108 ? -6.740 -9.344 -13.314 1.00 90.69 108 PRO A C 1
ATOM 853 O O . PRO A 1 108 ? -7.575 -10.207 -13.568 1.00 90.69 108 PRO A O 1
ATOM 856 N N . MET A 1 109 ? -5.450 -9.642 -13.126 1.00 93.56 109 MET A N 1
ATOM 857 C CA . MET A 1 109 ? -4.919 -11.002 -13.169 1.00 93.56 109 MET A CA 1
ATOM 858 C C . MET A 1 109 ? -5.176 -11.726 -11.845 1.00 93.56 109 MET A C 1
ATOM 860 O O . MET A 1 109 ? -4.650 -11.327 -10.803 1.00 93.56 109 MET A O 1
ATOM 864 N N . GLU A 1 110 ? -5.922 -12.832 -11.894 1.00 94.06 110 GLU A N 1
ATOM 865 C CA . GLU A 1 110 ? -6.292 -13.615 -10.708 1.00 94.06 110 GLU A CA 1
ATOM 866 C C . GLU A 1 110 ? -5.073 -14.090 -9.911 1.00 94.06 110 GLU A C 1
ATOM 868 O O . GLU A 1 110 ? -5.061 -13.961 -8.691 1.00 94.06 110 GLU A O 1
ATOM 873 N N . PHE A 1 111 ? -4.020 -14.560 -10.586 1.00 95.19 111 PHE A N 1
ATOM 874 C CA . PHE A 1 111 ? -2.786 -15.001 -9.931 1.00 95.19 111 PHE A CA 1
ATOM 875 C C . PHE A 1 111 ? -2.130 -13.888 -9.095 1.00 95.19 111 PHE A C 1
ATOM 877 O O . PHE A 1 111 ? -1.771 -14.117 -7.941 1.00 95.19 111 PHE A O 1
ATOM 884 N N . VAL A 1 112 ? -2.029 -12.668 -9.638 1.00 94.88 112 VAL A N 1
ATOM 885 C CA . VAL A 1 112 ? -1.454 -11.521 -8.912 1.00 94.88 112 VAL A CA 1
ATOM 886 C C . VAL A 1 112 ? -2.368 -11.106 -7.763 1.00 94.88 112 VAL A C 1
ATOM 888 O O . VAL A 1 112 ? -1.906 -10.874 -6.649 1.00 94.88 112 VAL A O 1
ATOM 891 N N . SER A 1 113 ? -3.680 -11.078 -8.008 1.00 96.31 113 SER A N 1
ATOM 892 C CA . SER A 1 113 ? -4.675 -10.791 -6.977 1.00 96.31 113 SER A CA 1
ATOM 893 C C . SER A 1 113 ? -4.595 -11.786 -5.813 1.00 96.31 113 SER A C 1
ATOM 895 O O . SER A 1 113 ? -4.610 -11.383 -4.651 1.00 96.31 113 SER A O 1
ATOM 897 N N . ALA A 1 114 ? -4.476 -13.082 -6.109 1.00 95.88 114 ALA A N 1
ATOM 898 C CA . ALA A 1 114 ? -4.354 -14.146 -5.120 1.00 95.88 114 ALA A CA 1
ATOM 899 C C . ALA A 1 114 ? -3.051 -14.032 -4.320 1.00 95.88 114 ALA A C 1
ATOM 901 O O . ALA A 1 114 ? -3.091 -14.107 -3.092 1.00 95.88 114 ALA A O 1
ATOM 902 N N . ALA A 1 115 ? -1.924 -13.775 -4.993 1.00 94.81 115 ALA A N 1
ATOM 903 C CA . ALA A 1 115 ? -0.642 -13.541 -4.335 1.00 94.81 115 ALA A CA 1
ATOM 904 C C . ALA A 1 115 ? -0.718 -12.343 -3.375 1.00 94.81 115 ALA A C 1
ATOM 906 O O . ALA A 1 115 ? -0.355 -12.462 -2.207 1.00 94.81 115 ALA A O 1
ATOM 907 N N . PHE A 1 116 ? -1.294 -11.221 -3.818 1.00 95.56 116 PHE A N 1
ATOM 908 C CA . PHE A 1 116 ? -1.438 -10.024 -2.990 1.00 95.56 116 PHE A CA 1
ATOM 909 C C . PHE A 1 116 ? -2.344 -10.245 -1.765 1.00 95.56 116 PHE A C 1
ATOM 911 O O . PHE A 1 116 ? -2.078 -9.724 -0.682 1.00 95.56 116 PHE A O 1
ATOM 918 N N . LYS A 1 117 ? -3.411 -11.046 -1.899 1.00 95.38 117 LYS A N 1
ATOM 919 C CA . LYS A 1 117 ? -4.273 -11.443 -0.767 1.00 95.38 117 LYS A CA 1
ATOM 920 C C . LYS A 1 117 ? -3.540 -12.310 0.262 1.00 95.38 117 LYS A C 1
ATOM 922 O O . LYS A 1 117 ? -3.952 -12.329 1.419 1.00 95.38 117 LYS A O 1
ATOM 927 N N . GLY A 1 118 ? -2.502 -13.031 -0.159 1.00 94.00 118 GLY A N 1
ATOM 928 C CA . GLY A 1 118 ? -1.697 -13.900 0.699 1.00 94.00 118 GLY A CA 1
ATOM 929 C C . GLY A 1 1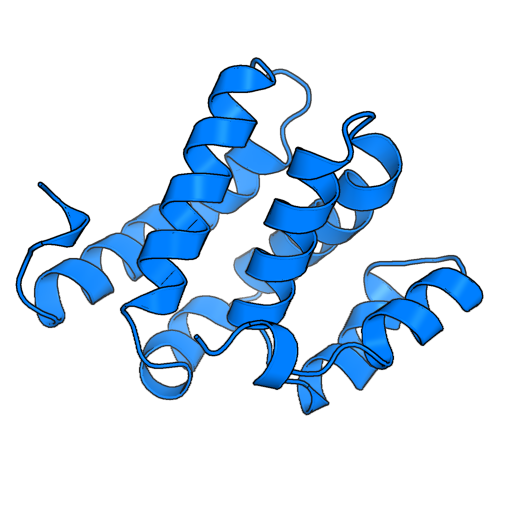18 ? -0.740 -13.156 1.631 1.00 94.00 118 GLY A C 1
ATOM 930 O O . GLY A 1 118 ? -0.362 -13.717 2.656 1.00 94.00 118 GLY A O 1
ATOM 931 N N . ILE A 1 119 ? -0.400 -11.904 1.309 1.00 93.81 119 ILE A N 1
ATOM 932 C CA . ILE A 1 119 ? 0.546 -11.080 2.070 1.00 93.81 119 ILE A CA 1
ATOM 933 C C . ILE A 1 119 ? 0.030 -10.857 3.496 1.00 93.81 119 ILE A C 1
ATOM 935 O O . ILE A 1 119 ? -1.114 -10.419 3.687 1.00 93.81 119 ILE A O 1
ATOM 939 N N . LYS A 1 120 ? 0.885 -11.105 4.492 1.00 91.25 120 LYS A N 1
ATOM 940 C CA . LYS A 1 120 ? 0.567 -10.938 5.917 1.00 91.25 120 LYS A CA 1
ATOM 941 C C . LYS A 1 120 ? 1.031 -9.596 6.463 1.00 91.25 120 LYS A C 1
ATOM 943 O O . LYS A 1 120 ? 2.108 -9.122 6.137 1.00 91.25 120 LYS A O 1
ATOM 948 N N . ASP A 1 121 ? 0.232 -8.983 7.333 1.00 84.56 121 ASP A N 1
ATOM 949 C CA . ASP A 1 121 ? 0.586 -7.719 7.993 1.00 84.56 121 ASP A CA 1
ATOM 950 C C . ASP A 1 121 ? 1.853 -7.869 8.850 1.00 84.56 121 ASP A C 1
ATOM 952 O O . ASP A 1 121 ? 2.659 -6.943 8.901 1.00 84.56 121 ASP A O 1
ATOM 956 N N . SER A 1 122 ? 2.083 -9.059 9.419 1.00 81.19 122 SER A N 1
ATOM 957 C CA . SER A 1 122 ? 3.303 -9.402 10.162 1.00 81.19 122 SER A CA 1
ATOM 958 C C . SER A 1 122 ? 4.585 -9.345 9.325 1.00 81.19 122 SER A C 1
ATOM 960 O O . SER A 1 122 ? 5.667 -9.331 9.893 1.00 81.19 122 SER A O 1
ATOM 962 N N . GLU A 1 123 ? 4.496 -9.325 7.992 1.00 75.25 123 GLU A N 1
ATOM 963 C CA . GLU A 1 123 ? 5.663 -9.148 7.115 1.00 75.25 123 GLU A CA 1
ATOM 964 C C . GLU A 1 123 ? 6.157 -7.690 7.088 1.00 75.25 123 GLU A C 1
ATOM 966 O O . GLU A 1 123 ? 7.253 -7.427 6.600 1.00 75.25 123 GLU A O 1
ATOM 971 N N . PHE A 1 124 ? 5.377 -6.743 7.630 1.00 70.12 124 PHE A N 1
ATOM 972 C CA . PHE A 1 124 ? 5.689 -5.307 7.635 1.00 70.12 124 PHE A CA 1
ATOM 973 C C . PHE A 1 124 ? 5.790 -4.684 9.034 1.00 70.12 124 PHE A C 1
ATOM 975 O O . PHE A 1 124 ? 6.053 -3.482 9.137 1.00 70.12 124 PHE A O 1
ATOM 982 N N . GLU A 1 125 ? 5.536 -5.463 10.088 1.00 58.66 125 GLU A N 1
ATOM 983 C CA . GLU A 1 125 ? 5.708 -5.053 11.483 1.00 58.66 125 GLU A CA 1
ATOM 984 C C . GLU A 1 125 ? 7.125 -5.439 11.942 1.00 58.66 125 GLU A C 1
ATOM 986 O O . GLU A 1 125 ? 7.400 -6.604 12.223 1.00 58.66 125 GLU A O 1
ATOM 991 N N . THR A 1 126 ? 8.031 -4.458 11.988 1.00 51.53 126 THR A N 1
ATOM 992 C CA . THR A 1 126 ? 9.385 -4.566 12.574 1.00 51.53 126 THR A CA 1
ATOM 993 C C . THR A 1 126 ? 9.579 -3.550 13.679 1.00 51.53 126 THR A C 1
ATOM 995 O O . THR A 1 126 ? 9.187 -2.381 13.454 1.00 51.53 126 THR A O 1
#

pLDDT: mean 90.72, std 9.76, range [50.25, 97.81]

Sequence (126 aa):
VLCDGRPEGKMQILDNFVLRTCSLITDARINIYVQQEVIKKLNLLLDKIPRDARKKILSTKEMLLVMSEMGRTILDAGDYDTQVAITEALCRMVSEKQRGALASQWFPMEFVSAAFKGIKDSEFET

Solvent-accessible surface area (backbone atoms only — not comparable to full-atom values): 7260 Å² total; per-residue (Å²): 114,78,89,72,50,59,73,68,56,50,53,53,50,46,66,76,38,46,63,61,52,49,48,50,58,52,36,89,87,51,58,64,70,56,30,50,53,51,43,55,52,48,41,55,53,54,68,78,42,61,64,79,78,48,46,74,68,54,67,36,71,69,40,52,52,43,52,34,46,43,44,45,38,46,80,68,57,90,40,70,70,56,29,51,45,52,52,50,38,52,54,65,68,42,54,70,77,52,34,65,65,47,29,61,73,27,31,88,50,64,70,60,17,53,55,61,48,66,58,56,73,75,81,73,67,130

=== Feature glossary ===
The record interleaves many kinds of information about one protein. Here is each kind framed as the question it answers.

Q: What does the local fold look like, residue by residue?
A: A 3Di character summarizes, for each residue, the relative orientation of the Cα frame of its nearest spatial neighbor. Because it encodes fold topology rather than chemistry, 3Di alignments detect remote structural similarity that sequence alignment misses.

Q: Which residues are in helices, strands, or loops?
A: Secondary structure is the local, repeating backbone conformation. DSSP classifies it into eight states by reading the hydrogen-bond network: three helix types (H, G, I), two β types (E, B), two non-regular types (T, S), and unstructured coil (-).

Q: How big and how compact is the whole molecule?
A: Three whole-structure scalars: the radius of gyration (RMS distance of Cα from centroid, in Å), the count of Cα–Cα contacts (pairs closer than 8 Å and separated by more than four residues in sequence — i.e. tertiary, not local, contacts), and the bounding-box dimensions. Together they distinguish compact globular folds from extended fibres or disordered chains.

Q: How confident is the AlphaFold model at each residue?
A: For AlphaFold models, the B-factor field carries pLDDT — the model's own estimate of local accuracy on a 0–100 scale. Regions with pLDDT<50 should be treated as essentially unmodeled; they often correspond to intrinsically disordered segments.

Q: What family and function is it annotated with?
A: Functional annotations link the protein to curated databases. InterPro entries identify conserved domains and families by matching the sequence against member-database signatures (Pfam, PROSITE, CDD, …). Gene Ontology (GO) terms describe molecular function, biological process, and cellular component in a controlled vocabulary. CATH places the structure in a hierarchical fold classification (Class/Architecture/Topology/Homologous-superfamily). The organism is the source species.

Q: What known structures does this most resemble?
A: Nearest PDB neighbors are the top structural matches found by Foldseek when searching this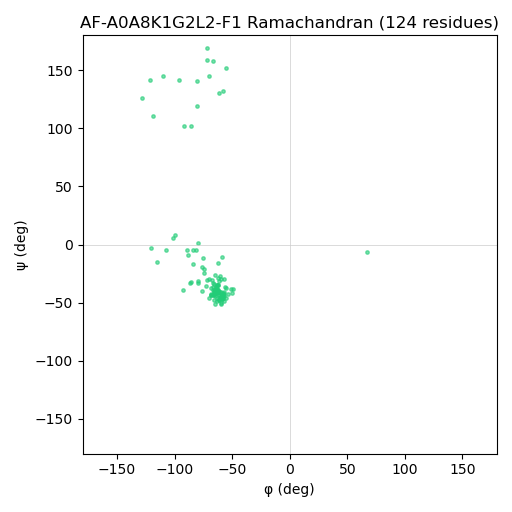 structure against the entire Protein Data Bank. Each hit reports a TM-score (0 to 1; >0.5 almost always implies the same fold) and an E-value. These are *structural* homologs — they may share no detectable sequence similarity.

Q: Which residues are buried vs exposed?
A: Solvent-accessible surface area (SASA) is the area in Å² traced out by the centre of a 1.4 Å probe sphere (a water molecule) rolled over the protein's van der Waals surface (Shrake–Rupley / Lee–Richards construction). Buried residues 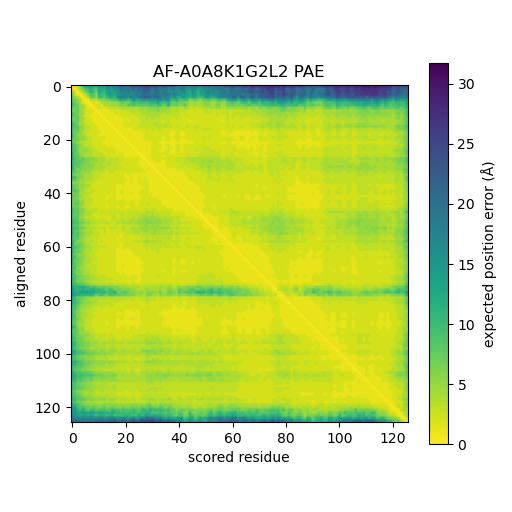have near-zero SASA; fully exposed residues can exceed 200 Å². The total SASA scales roughly with the number of surface residues.

Q: What are the backbone torsion angles?
A: φ (phi) and ψ (psi) are the two rotatable backbone dihedrals per residue: φ is the C(i-1)–N–Cα–C torsion, ψ is the N–Cα–C–N(i+1) torsion, both in degrees on (−180°, 180°]. α-helical residues cluster near (−60°, −45°); β-strand residues near (−120°, +130°). A Ramachandran plot is simply a scatter of (φ, ψ) for every residue.

Q: Are the domains correctly placed relative to each other?
A: Predicted aligned error is AlphaFold's pairwise confidence. Unlike pLDDT (per-residue), PAE is per-residue-pair and captures whether two parts of the structure are correctly placed relative to each other. Units are ångströms of expected positional error.

Q: What if only a Cα trace is available?
A: P-SEA three-state annotation labels each residue as helix, strand, or coil based purely on the geometry of the Cα trace. It serves as a fallback when the full backbone (and thus DSSP) is unavailable.

Q: What is the amino-acid chain?
A: This is the polypeptide sequence — one letter per residue, N-terminus first. Length ranges from a few dozen residues for small domains to over a thousand for large multi-domain proteins.

Q: What do the rendered images show?
A: The six renders are orthographic views along the three Cartesian axes in both directions. Representation (cartoon, sticks, or surface) and color scheme (sequence-rainbow or by-chain) vary across proteins so the training set covers all the common visualization conventions.

Q: What do the diagnostic plots show?
A: Plot images: a contact map (which residues are close in 3D, as an N×N binary image), a Ramachandran scatter (backbone torsion angles, revealing secondary-structure composition at a glance), and — for AlphaFold structures — a PAE heatmap (pairwise prediction confidence).

Q: How mobile is each atom in the crystal?
A: B-factor (Debye–Waller factor) reflects atomic displacement in the crystal lattice. It is an experimental observable (units Å²), not a prediction; low values mean the atom is pinned down, high values mean it moves or is heterogeneous across the crystal.

Q: Where is each backbone atom in 3D?
A: The mmCIF table is the protein's shape written out atom by atom. 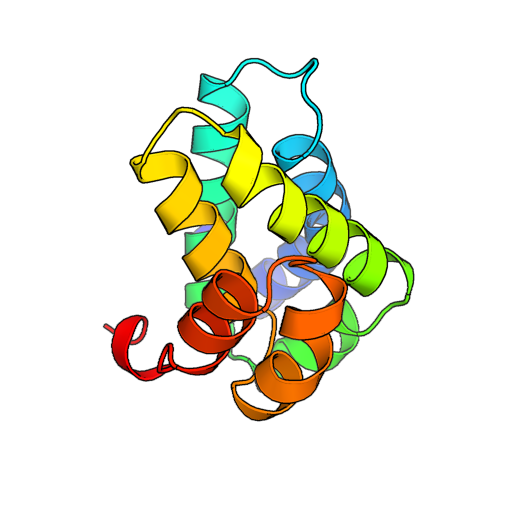For each backbone N, Cα, C, and carbonyl O, it records an (x, y, z) coordinate triple in Å plus the residue type, chain letter, and residue number.